Protein AF-A0A9Q1C8B5-F1 (afdb_monomer_lite)

pLDDT: mean 77.64, std 17.22, range [45.16, 98.44]

Foldseek 3Di:
DDDPVVPNCPPNDDDDDDDPDDDDDDDPDPPVFAFDKDDKDDWDPFPDQALKGKIKIFIDRPVPHGDPPVYHTDPDDRMDMDIDHHHHDPPPPPVDPPPDPPPVPPVVVVVVVVPPPPD

Structure (mmCIF, N/CA/C/O backbone):
data_AF-A0A9Q1C8B5-F1
#
_entry.id   AF-A0A9Q1C8B5-F1
#
loop_
_atom_site.group_PDB
_atom_site.id
_atom_site.type_symbol
_atom_site.label_atom_id
_atom_site.label_alt_id
_atom_site.label_comp_id
_atom_site.label_asym_id
_atom_site.label_entity_id
_atom_site.label_seq_id
_atom_site.pdbx_PDB_ins_code
_atom_site.Cartn_x
_atom_site.Cartn_y
_atom_site.Cartn_z
_atom_site.occupancy
_atom_site.B_iso_or_equiv
_atom_site.auth_seq_id
_atom_site.auth_comp_id
_atom_site.auth_asym_id
_atom_site.auth_atom_id
_atom_site.pdbx_PDB_model_num
ATOM 1 N N . MET A 1 1 ? -34.110 -20.710 17.570 1.00 63.75 1 MET A N 1
ATOM 2 C CA . MET A 1 1 ? -34.859 -21.897 17.099 1.00 63.75 1 MET A CA 1
ATOM 3 C C . MET A 1 1 ? -35.871 -22.284 18.165 1.00 63.75 1 MET A C 1
ATOM 5 O O . MET A 1 1 ? -35.485 -22.380 19.323 1.00 63.75 1 MET A O 1
ATOM 9 N N . ARG A 1 2 ? -37.152 -22.423 17.812 1.00 74.94 2 ARG A N 1
ATOM 10 C CA . ARG A 1 2 ? -38.218 -22.830 18.745 1.00 74.94 2 ARG A CA 1
ATOM 11 C C . ARG A 1 2 ? -38.508 -24.320 18.573 1.00 74.94 2 ARG A C 1
ATOM 13 O O . ARG A 1 2 ? -38.631 -24.786 17.444 1.00 74.94 2 ARG A O 1
ATOM 20 N N . LEU A 1 3 ? -38.617 -25.045 19.683 1.00 74.44 3 LEU A N 1
ATOM 21 C CA . LEU A 1 3 ? -38.966 -26.465 19.702 1.00 74.44 3 LEU A CA 1
ATOM 22 C C . LEU A 1 3 ? -40.427 -26.609 20.142 1.00 74.44 3 LEU A C 1
ATOM 24 O O . LEU A 1 3 ? -40.842 -26.022 21.137 1.00 74.44 3 LEU A O 1
ATOM 28 N N . CYS A 1 4 ? -41.213 -27.356 19.370 1.00 74.31 4 CYS A N 1
ATOM 29 C CA . CYS A 1 4 ? -42.634 -27.596 19.625 1.00 74.31 4 CYS A CA 1
ATOM 30 C C . CYS A 1 4 ? -42.793 -28.816 20.550 1.00 74.31 4 CYS A C 1
ATOM 32 O O . CYS A 1 4 ? -43.151 -29.901 20.101 1.00 74.31 4 CYS A O 1
ATOM 34 N N . ASN A 1 5 ? -42.432 -28.669 21.826 1.00 78.62 5 ASN A N 1
ATOM 35 C CA . ASN A 1 5 ? -42.440 -29.770 22.801 1.00 78.62 5 ASN A CA 1
ATOM 36 C C . ASN A 1 5 ? -43.195 -29.460 24.106 1.00 78.62 5 ASN A C 1
ATOM 38 O O . ASN A 1 5 ? -43.180 -30.283 25.018 1.00 78.62 5 ASN A O 1
ATOM 42 N N . SER A 1 6 ? -43.885 -28.318 24.178 1.00 75.69 6 SER A N 1
ATOM 43 C CA . SER A 1 6 ? -44.588 -27.854 25.379 1.00 75.69 6 SER A CA 1
ATOM 44 C C . SER A 1 6 ? -45.953 -27.245 25.019 1.00 75.69 6 SER A C 1
ATOM 46 O O . SER A 1 6 ? -45.994 -26.065 24.668 1.00 75.69 6 SER A O 1
ATOM 48 N N . PRO A 1 7 ? -47.074 -27.992 25.115 1.00 72.44 7 PRO A N 1
ATOM 49 C CA . PRO A 1 7 ? -47.192 -29.411 25.472 1.00 72.44 7 PRO A CA 1
ATOM 50 C C . PRO A 1 7 ? -46.828 -30.355 24.303 1.00 72.44 7 PRO A C 1
ATOM 52 O O . PRO A 1 7 ? -46.969 -29.976 23.140 1.00 72.44 7 PRO A O 1
ATOM 55 N N . PRO A 1 8 ? -46.362 -31.588 24.574 1.00 67.31 8 PRO A N 1
ATOM 56 C CA . PRO A 1 8 ? -46.111 -32.582 23.532 1.00 67.31 8 PRO A CA 1
ATOM 57 C C . PRO A 1 8 ? -47.417 -32.974 22.826 1.00 67.31 8 PRO A C 1
ATOM 59 O O . PRO A 1 8 ? -48.461 -33.069 23.465 1.00 67.31 8 PRO A O 1
ATOM 62 N N . ALA A 1 9 ? -47.354 -33.256 21.521 1.00 63.69 9 ALA A N 1
ATOM 63 C CA . ALA A 1 9 ? -48.511 -33.546 20.656 1.00 63.69 9 ALA A CA 1
ATOM 64 C C . ALA A 1 9 ? -49.268 -34.866 20.965 1.00 63.69 9 ALA A C 1
ATOM 66 O O . ALA A 1 9 ? -50.008 -35.379 20.124 1.00 63.69 9 ALA A O 1
ATOM 67 N N . LEU A 1 10 ? -49.089 -35.445 22.156 1.00 62.12 10 LEU A N 1
ATOM 68 C CA . LEU A 1 10 ? -49.836 -36.619 22.597 1.00 62.12 10 LEU A CA 1
ATOM 69 C C . LEU A 1 10 ? -51.328 -36.263 22.725 1.00 62.12 10 LEU A C 1
ATOM 71 O O . LEU A 1 10 ? -51.675 -35.232 23.293 1.00 62.12 10 LEU A O 1
ATOM 75 N N . TYR A 1 11 ? -52.185 -37.143 22.191 1.00 57.34 11 TYR A N 1
ATOM 76 C CA . TYR A 1 11 ? -53.655 -37.036 22.122 1.00 57.34 11 TYR A CA 1
ATOM 77 C C . TYR A 1 11 ? -54.253 -36.111 21.042 1.00 57.34 11 TYR A C 1
ATOM 79 O O . TYR A 1 11 ? -55.361 -35.610 21.208 1.00 57.34 11 TYR A O 1
ATOM 87 N N . GLY A 1 12 ? -53.578 -35.923 19.901 1.00 58.25 12 GLY A N 1
ATOM 88 C CA . GLY A 1 12 ? -54.179 -35.229 18.748 1.00 58.25 12 GLY A CA 1
ATOM 89 C C . GLY A 1 12 ? -54.179 -33.701 18.861 1.00 58.25 12 GLY A C 1
ATOM 90 O O . GLY A 1 12 ? -55.030 -33.035 18.274 1.00 58.25 12 GLY A O 1
ATOM 91 N N . GLY A 1 13 ? -53.230 -33.143 19.619 1.00 65.69 13 GLY A N 1
ATOM 92 C CA . GLY A 1 13 ? -53.019 -31.699 19.711 1.00 65.69 13 GLY A CA 1
ATOM 93 C C . GLY A 1 13 ? -52.644 -31.076 18.360 1.00 65.69 13 GLY A C 1
ATOM 94 O O . GLY A 1 13 ? -51.934 -31.681 17.557 1.00 65.69 13 GLY A O 1
ATOM 95 N N . LEU A 1 14 ? -53.139 -29.860 18.115 1.00 67.56 14 LEU A N 1
ATOM 96 C CA . LEU A 1 14 ? -52.920 -29.097 16.882 1.00 67.56 14 LEU A CA 1
ATOM 97 C C . LEU A 1 14 ? -51.422 -28.923 16.575 1.00 67.56 14 LEU A C 1
ATOM 99 O O . LEU A 1 14 ? -50.623 -28.628 17.464 1.00 67.56 14 LEU A O 1
ATOM 103 N N . HIS A 1 15 ? -51.052 -29.072 15.300 1.00 71.75 15 HIS A N 1
ATOM 104 C CA . HIS A 1 15 ? -49.684 -28.839 14.834 1.00 71.75 15 HIS A CA 1
ATOM 105 C C . HIS A 1 15 ? -49.269 -27.383 15.091 1.00 71.75 15 HIS A C 1
ATOM 107 O O . HIS A 1 15 ? -50.040 -26.460 14.820 1.00 71.75 15 HIS A O 1
ATOM 113 N N . CYS A 1 16 ? -48.038 -27.164 15.569 1.00 75.62 16 CYS A N 1
ATOM 114 C CA . CYS A 1 16 ? -47.496 -25.818 15.740 1.00 75.62 16 CYS A CA 1
ATOM 115 C C . CYS A 1 16 ? -47.518 -25.061 14.403 1.00 75.62 16 CYS A C 1
ATOM 117 O O . CYS A 1 16 ? -46.910 -25.482 13.418 1.00 75.62 16 CYS A O 1
ATOM 119 N N . THR A 1 17 ? -48.220 -23.935 14.357 1.00 80.00 17 THR A N 1
ATOM 120 C CA . THR A 1 17 ? -48.255 -23.058 13.184 1.00 80.00 17 THR A CA 1
ATOM 121 C C . THR A 1 17 ? -47.142 -22.016 13.270 1.00 80.00 17 THR A C 1
ATOM 123 O O . THR A 1 17 ? -46.954 -21.405 14.321 1.00 80.00 17 THR A O 1
ATOM 126 N N . GLY A 1 18 ? -46.437 -21.770 12.164 1.00 77.94 18 GLY A N 1
ATOM 127 C CA . GLY A 1 18 ? -45.382 -20.753 12.070 1.00 77.94 18 GLY A CA 1
ATOM 128 C C . GLY A 1 18 ? -43.963 -21.325 11.972 1.00 77.94 18 GLY A C 1
ATOM 129 O O . GLY A 1 18 ? -43.738 -22.522 12.129 1.00 77.94 18 GLY A O 1
ATOM 130 N N . SER A 1 19 ? -42.994 -20.455 11.674 1.00 80.69 19 SER A N 1
ATOM 131 C CA . SER A 1 19 ? -41.590 -20.843 11.492 1.00 80.69 19 SER A CA 1
ATOM 132 C C . SER A 1 19 ? -40.913 -21.161 12.830 1.00 80.69 19 SER A C 1
ATOM 134 O O . SER A 1 19 ? -40.952 -20.369 13.773 1.00 80.69 19 SER A O 1
ATOM 136 N N . ASN A 1 20 ? -40.226 -22.303 12.902 1.00 77.06 20 ASN A N 1
ATOM 137 C CA . ASN A 1 20 ? -39.340 -22.663 14.017 1.00 77.06 20 ASN A CA 1
ATOM 138 C C . ASN A 1 20 ? -38.009 -21.890 13.984 1.00 77.06 20 ASN A C 1
ATOM 140 O O . ASN A 1 20 ? -37.267 -21.868 14.977 1.00 77.06 20 ASN A O 1
ATOM 144 N N . ASN A 1 21 ? -37.710 -21.259 12.850 1.00 78.31 21 ASN A N 1
ATOM 145 C CA . ASN A 1 21 ? -36.529 -20.454 12.638 1.00 78.31 21 ASN A CA 1
ATOM 146 C C . ASN A 1 21 ? -36.878 -18.967 12.739 1.00 78.31 21 ASN A C 1
ATOM 148 O O . ASN A 1 21 ? -37.826 -18.492 12.114 1.00 78.31 21 ASN A O 1
ATOM 152 N N . MET A 1 22 ? -36.096 -18.247 13.535 1.00 75.94 22 MET A N 1
ATOM 153 C CA . MET A 1 22 ? -36.197 -16.803 13.695 1.00 75.94 22 MET A CA 1
ATOM 154 C C . MET A 1 22 ? -34.805 -16.254 13.428 1.00 75.94 22 MET A C 1
ATOM 156 O O . MET A 1 22 ? -33.907 -16.412 14.253 1.00 75.94 22 MET A O 1
ATOM 160 N N . SER A 1 23 ? -34.630 -15.678 12.244 1.00 74.81 23 SER A N 1
ATOM 161 C CA . SER A 1 23 ? -33.437 -14.929 11.879 1.00 74.81 23 SER A CA 1
ATOM 162 C C . SER A 1 23 ? -33.661 -13.472 12.250 1.00 74.81 23 SER A C 1
ATOM 164 O O . SER A 1 23 ? -34.579 -12.834 11.736 1.00 74.81 23 SER A O 1
ATOM 166 N N . SER A 1 24 ? -32.834 -12.956 13.145 1.00 78.00 24 SER A N 1
ATOM 167 C CA . SER A 1 24 ? -32.675 -11.521 13.355 1.00 78.00 24 SER A CA 1
ATOM 168 C C . SER A 1 24 ? -31.351 -11.093 12.740 1.00 78.00 24 SER A C 1
ATOM 170 O O . SER A 1 24 ? -30.379 -11.848 12.801 1.00 78.00 24 SER A O 1
ATOM 172 N N . GLU A 1 25 ? -31.299 -9.892 12.173 1.00 78.31 25 GLU A N 1
ATOM 173 C CA . GLU A 1 25 ? -30.029 -9.291 11.773 1.00 78.31 25 GLU A CA 1
ATOM 174 C C . GLU A 1 25 ? -29.158 -9.087 13.017 1.00 78.31 25 GLU A C 1
ATOM 176 O O . GLU A 1 25 ? -29.593 -8.500 14.010 1.00 78.31 25 GLU A O 1
ATOM 181 N N . CYS A 1 26 ? -27.930 -9.602 12.985 1.00 70.62 26 CYS A N 1
ATOM 182 C CA . CYS A 1 26 ? -26.896 -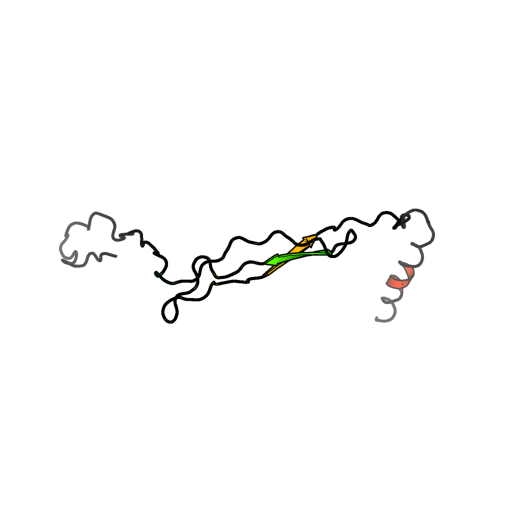9.193 13.919 1.00 70.62 26 CYS A CA 1
ATOM 183 C C . CYS A 1 26 ? -26.135 -8.027 13.287 1.00 70.62 26 CYS A C 1
ATOM 185 O O . CYS A 1 26 ? -25.494 -8.175 12.247 1.00 70.62 26 CYS A O 1
ATOM 187 N N . TYR A 1 27 ? -26.205 -6.849 13.906 1.00 72.56 27 TYR A N 1
ATOM 188 C CA . TYR A 1 27 ? -25.353 -5.742 13.494 1.00 72.56 27 TYR A CA 1
ATOM 189 C C . TYR A 1 27 ? -23.934 -6.024 13.980 1.00 72.56 27 TYR A C 1
ATOM 191 O O . TYR A 1 27 ? -23.662 -6.045 15.179 1.00 72.56 27 TYR A O 1
ATOM 199 N N . VAL A 1 28 ? -23.028 -6.269 13.037 1.00 63.91 28 VAL A N 1
ATOM 200 C CA . VAL A 1 28 ? -21.592 -6.295 13.314 1.00 63.91 28 VAL A CA 1
ATOM 201 C C . VAL A 1 28 ? -21.137 -4.843 13.422 1.00 63.91 28 VAL A C 1
ATOM 203 O O . VAL A 1 28 ? -20.715 -4.230 12.442 1.00 63.91 28 VAL A O 1
ATOM 206 N N . THR A 1 29 ? -21.278 -4.261 14.607 1.00 63.91 29 THR A N 1
ATOM 207 C CA . THR A 1 29 ? -20.658 -2.970 14.907 1.00 63.91 29 THR A CA 1
ATOM 208 C C . THR A 1 29 ? -19.164 -3.220 15.082 1.00 63.91 29 THR A C 1
ATOM 210 O O . THR A 1 29 ? -18.776 -4.087 15.865 1.00 63.91 29 THR A O 1
ATOM 213 N N . ARG A 1 30 ? -18.319 -2.506 14.325 1.00 58.88 30 ARG A N 1
ATOM 214 C CA . ARG A 1 30 ? -16.869 -2.500 14.584 1.00 58.88 30 ARG A CA 1
ATOM 215 C C . ARG A 1 30 ? -16.648 -2.130 16.049 1.00 58.88 30 ARG A C 1
ATOM 217 O O . ARG A 1 30 ? -17.306 -1.208 16.529 1.00 58.88 30 ARG A O 1
ATOM 224 N N . CYS A 1 31 ? -15.755 -2.833 16.739 1.00 63.72 31 CYS A N 1
ATOM 225 C CA . CYS A 1 31 ? -15.391 -2.463 18.099 1.00 63.72 31 CYS A CA 1
ATOM 226 C C . CYS A 1 31 ? -14.849 -1.027 18.067 1.00 63.72 31 CYS A C 1
ATOM 228 O O . CYS A 1 31 ? -13.976 -0.711 17.255 1.00 63.72 31 CYS A O 1
ATOM 230 N N . GLU A 1 32 ? -15.409 -0.138 18.889 1.00 61.50 32 GLU A N 1
ATOM 231 C CA . GLU A 1 32 ? -14.905 1.228 19.028 1.00 61.50 32 GLU A CA 1
ATOM 232 C C . GLU A 1 32 ? -13.438 1.162 19.483 1.00 61.50 32 GLU A C 1
ATOM 234 O O . GLU A 1 32 ? -13.152 0.847 20.636 1.00 61.50 32 GLU A O 1
ATOM 239 N N . GLY A 1 33 ? -12.501 1.396 18.559 1.00 68.50 33 GLY A N 1
ATOM 240 C CA . GLY A 1 33 ? -11.063 1.328 18.827 1.00 68.50 33 GLY A CA 1
ATOM 241 C C . GLY A 1 33 ? -10.238 0.549 17.804 1.00 68.50 33 GLY A C 1
ATOM 242 O O . GLY A 1 33 ? -9.021 0.721 17.801 1.00 68.50 33 GLY A O 1
ATOM 243 N N . ASP A 1 34 ? -10.851 -0.258 16.932 1.00 83.88 34 ASP A N 1
ATOM 244 C CA . ASP A 1 34 ? -10.105 -0.964 15.881 1.00 83.88 34 ASP A CA 1
ATOM 245 C C . ASP A 1 34 ? -9.474 0.016 14.884 1.00 83.88 34 ASP A C 1
ATOM 247 O O . ASP A 1 34 ? -10.109 0.976 14.429 1.00 83.88 34 ASP A O 1
ATOM 251 N N . GLY A 1 35 ? -8.227 -0.262 14.507 1.00 89.75 35 GLY A N 1
ATOM 252 C CA . GLY A 1 35 ? -7.502 0.489 13.498 1.00 89.75 35 GLY A CA 1
ATOM 253 C C . GLY A 1 35 ? -8.161 0.403 12.122 1.00 89.75 35 GLY A C 1
ATOM 254 O O . GLY A 1 35 ? -8.579 -0.663 11.659 1.00 89.75 35 GLY A O 1
ATOM 255 N N . GLY A 1 36 ? -8.222 1.540 11.435 1.00 92.12 36 GLY A N 1
ATOM 256 C CA . GLY A 1 36 ? -8.683 1.651 10.059 1.00 92.12 36 GLY A CA 1
ATOM 257 C C . GLY A 1 36 ? -7.565 2.057 9.104 1.00 92.12 36 GLY A C 1
ATOM 258 O O . GLY A 1 36 ? -6.673 2.847 9.422 1.00 92.12 36 GLY A O 1
ATOM 259 N N . TRP A 1 37 ? -7.615 1.492 7.900 1.00 95.81 37 TRP A N 1
ATOM 260 C CA . TRP A 1 37 ? -6.687 1.833 6.832 1.00 95.81 37 TRP A CA 1
ATOM 261 C C . TRP A 1 37 ? -6.937 3.257 6.323 1.00 95.81 37 TRP A C 1
ATOM 263 O O . TRP A 1 37 ? -8.076 3.644 6.063 1.00 95.81 37 TRP A O 1
ATOM 273 N N . SER A 1 38 ? -5.859 4.007 6.100 1.00 96.31 38 SER A N 1
ATOM 274 C CA . SER A 1 38 ? -5.874 5.199 5.259 1.00 96.31 38 SER A CA 1
ATOM 275 C C . SER A 1 38 ? -6.270 4.849 3.828 1.00 96.31 38 SER A C 1
ATOM 277 O O . SER A 1 38 ? -6.233 3.685 3.408 1.00 96.31 38 SER A O 1
ATOM 279 N N . GLU A 1 39 ? -6.547 5.881 3.036 1.00 97.25 39 GLU A N 1
ATOM 280 C CA . GLU A 1 39 ? -6.532 5.718 1.589 1.00 97.25 39 GLU A CA 1
ATOM 281 C C . GLU A 1 39 ? -5.165 5.206 1.121 1.00 97.25 39 GLU A C 1
ATOM 283 O O . GLU A 1 39 ? -4.121 5.453 1.740 1.00 97.25 39 GLU A O 1
ATOM 288 N N . TRP A 1 40 ? -5.191 4.448 0.031 1.00 98.12 40 TRP A N 1
ATOM 289 C CA . TRP A 1 40 ? -3.977 4.021 -0.639 1.00 98.12 40 TRP A CA 1
ATOM 290 C C . TRP A 1 40 ? -3.246 5.225 -1.231 1.00 98.12 40 TRP A C 1
ATOM 292 O O . TRP A 1 40 ? -3.864 6.120 -1.806 1.00 98.12 40 TRP A O 1
ATOM 302 N N . SER A 1 41 ? -1.918 5.202 -1.163 1.00 98.00 41 SER A N 1
ATOM 303 C CA . SER A 1 41 ? -1.079 6.088 -1.957 1.00 98.00 41 SER A CA 1
ATOM 304 C C . SER A 1 41 ? -1.328 5.864 -3.447 1.00 98.00 41 SER A C 1
ATOM 306 O O . SER A 1 41 ? -1.814 4.811 -3.875 1.00 98.00 41 SER A O 1
ATOM 308 N N . GLN A 1 42 ? -0.898 6.830 -4.256 1.00 98.12 42 GLN A N 1
ATOM 309 C CA . GLN A 1 42 ? -0.738 6.586 -5.684 1.00 98.12 42 GLN A CA 1
ATOM 310 C C . GLN A 1 42 ? 0.264 5.445 -5.912 1.00 98.12 42 GLN A C 1
ATOM 312 O O . GLN A 1 42 ? 1.127 5.176 -5.065 1.00 98.12 42 GLN A O 1
ATOM 317 N N . TRP A 1 43 ? 0.103 4.759 -7.041 1.00 98.31 43 TRP A N 1
ATOM 318 C CA . TRP A 1 43 ? 1.090 3.799 -7.512 1.00 98.31 43 TRP A CA 1
ATOM 319 C C . TRP A 1 43 ? 2.399 4.529 -7.813 1.00 98.31 43 TRP A C 1
ATOM 321 O O . TRP A 1 43 ? 2.384 5.654 -8.310 1.00 98.31 43 TRP A O 1
ATOM 331 N N . THR A 1 44 ? 3.524 3.903 -7.483 1.00 98.06 44 THR A N 1
ATOM 332 C CA . THR A 1 44 ? 4.834 4.363 -7.941 1.00 98.06 44 THR A CA 1
ATOM 333 C C . THR A 1 44 ? 4.933 4.234 -9.454 1.00 98.06 44 THR A C 1
ATOM 335 O O . THR A 1 44 ? 4.192 3.466 -10.067 1.00 98.06 44 THR A O 1
ATOM 338 N N . ASP A 1 45 ? 5.927 4.893 -10.039 1.00 97.69 45 ASP A N 1
ATOM 339 C CA . ASP A 1 45 ? 6.317 4.591 -11.409 1.00 97.69 45 ASP A CA 1
ATOM 340 C C . ASP A 1 45 ? 6.677 3.106 -11.555 1.00 97.69 45 ASP A C 1
ATOM 342 O O . ASP A 1 45 ? 7.180 2.462 -10.622 1.00 97.69 45 ASP A O 1
ATOM 346 N N . CYS A 1 46 ? 6.396 2.564 -12.738 1.00 97.69 46 CYS A N 1
ATOM 347 C CA . CYS A 1 46 ? 6.753 1.196 -13.070 1.00 97.69 46 CYS A CA 1
ATOM 348 C C . CYS A 1 46 ? 8.276 1.041 -13.101 1.00 97.69 46 CYS A C 1
ATOM 350 O O . CYS A 1 46 ? 8.979 1.864 -13.689 1.00 97.69 46 CYS A O 1
ATOM 352 N N . SER A 1 47 ? 8.790 -0.044 -12.522 1.00 97.44 47 SER A N 1
ATOM 353 C CA . SER A 1 47 ? 10.233 -0.302 -12.456 1.00 97.44 47 SER A CA 1
ATOM 354 C C . SER A 1 47 ? 10.903 -0.451 -13.826 1.00 97.44 47 SER A C 1
ATOM 356 O O . SER A 1 47 ? 12.099 -0.202 -13.950 1.00 97.44 47 SER A O 1
ATOM 358 N N . HIS A 1 48 ? 10.139 -0.852 -14.846 1.00 95.38 48 HIS A N 1
ATOM 359 C CA . HIS A 1 48 ? 10.589 -0.944 -16.230 1.00 95.38 48 HIS A CA 1
ATOM 360 C C . HIS A 1 48 ? 9.618 -0.212 -17.150 1.00 95.38 48 HIS A C 1
ATOM 362 O O . HIS A 1 48 ? 8.403 -0.266 -16.963 1.00 95.38 48 HIS A O 1
ATOM 368 N N . SER A 1 49 ? 10.139 0.457 -18.176 1.00 94.94 49 SER A N 1
ATOM 369 C CA . SER A 1 49 ? 9.306 1.116 -19.185 1.00 94.94 49 SER A CA 1
ATOM 370 C C . SER A 1 49 ? 8.678 0.134 -20.175 1.00 94.94 49 SER A C 1
ATOM 372 O O . SER A 1 49 ? 7.681 0.483 -20.785 1.00 94.94 49 SER A O 1
ATOM 374 N N . CYS A 1 50 ? 9.239 -1.067 -20.327 1.00 92.94 50 CYS A N 1
ATOM 375 C CA . CYS A 1 50 ? 8.799 -2.142 -21.220 1.00 92.94 50 CYS A CA 1
ATOM 376 C C . CYS A 1 50 ? 9.346 -3.494 -20.705 1.00 92.94 50 CYS A C 1
ATOM 378 O O . CYS A 1 50 ? 10.066 -3.515 -19.713 1.00 92.94 50 CYS A O 1
ATOM 380 N N . GLU A 1 51 ? 8.965 -4.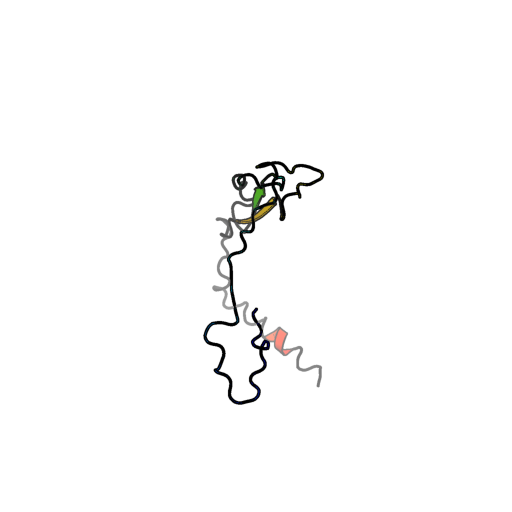613 -21.326 1.00 92.50 51 GLU A N 1
ATOM 381 C CA . GLU A 1 51 ? 9.299 -6.010 -20.956 1.00 92.50 51 GLU A CA 1
ATOM 382 C C . GLU A 1 51 ? 8.750 -6.508 -19.619 1.00 92.50 51 GLU A C 1
ATOM 384 O O . GLU A 1 51 ? 9.057 -7.614 -19.177 1.00 92.50 51 GLU A O 1
ATOM 389 N N . GLY A 1 52 ? 7.847 -5.743 -19.018 1.00 95.38 52 GLY A N 1
ATOM 390 C CA . GLY A 1 52 ? 7.284 -6.046 -17.717 1.00 95.38 52 GLY A CA 1
ATOM 391 C C . GLY A 1 52 ? 8.106 -5.432 -16.591 1.00 95.38 52 GLY A C 1
ATOM 392 O O . GLY A 1 52 ? 9.317 -5.595 -16.485 1.00 95.38 52 GLY A O 1
ATOM 393 N N . GLY A 1 53 ? 7.405 -4.744 -15.703 1.00 96.69 53 GLY A N 1
ATOM 394 C CA . GLY A 1 53 ? 7.931 -4.251 -14.445 1.00 96.69 53 GLY A CA 1
ATOM 395 C C . GLY A 1 53 ? 6.918 -4.423 -13.327 1.00 96.69 53 GLY A C 1
ATOM 396 O O . GLY A 1 53 ? 5.864 -5.042 -13.496 1.00 96.69 53 GLY A O 1
ATOM 397 N N . LEU A 1 54 ? 7.255 -3.861 -12.176 1.00 97.94 54 LEU A N 1
ATOM 398 C CA . LEU A 1 54 ? 6.382 -3.799 -11.017 1.00 97.94 54 LEU A CA 1
ATOM 399 C C . LEU A 1 54 ? 6.191 -2.346 -10.607 1.00 97.94 54 LEU A C 1
ATOM 401 O O . LEU A 1 54 ? 7.103 -1.528 -10.708 1.00 97.94 54 LEU A O 1
ATOM 405 N N . GLU A 1 55 ? 4.999 -2.053 -10.121 1.00 98.25 55 GLU A N 1
ATOM 406 C CA . GLU A 1 55 ? 4.694 -0.824 -9.407 1.00 98.25 55 GLU A CA 1
ATOM 407 C C . GLU A 1 55 ? 4.110 -1.173 -8.043 1.00 98.25 55 GLU A C 1
ATOM 409 O O . GLU A 1 55 ? 3.543 -2.255 -7.842 1.00 98.25 55 GLU A O 1
ATOM 414 N N . TRP A 1 56 ? 4.269 -0.257 -7.093 1.00 98.38 56 TRP A N 1
ATOM 415 C CA . TRP A 1 56 ? 3.888 -0.462 -5.703 1.00 98.38 56 TRP A CA 1
ATOM 416 C C . TRP A 1 56 ? 2.998 0.666 -5.207 1.00 98.38 56 TRP A C 1
ATOM 418 O O . TRP A 1 56 ? 3.105 1.804 -5.652 1.00 98.38 56 TRP A O 1
ATOM 428 N N . ARG A 1 57 ? 2.158 0.371 -4.223 1.00 98.44 57 ARG A N 1
ATOM 429 C CA . ARG A 1 57 ? 1.455 1.385 -3.432 1.00 98.44 57 ARG A CA 1
ATOM 430 C C . ARG A 1 57 ? 1.455 1.009 -1.960 1.00 98.44 57 ARG A C 1
ATOM 432 O O . ARG A 1 57 ? 1.713 -0.142 -1.599 1.00 98.44 57 ARG A O 1
ATOM 439 N N . LYS A 1 58 ? 1.195 1.991 -1.100 1.00 98.25 58 LYS A N 1
ATOM 440 C CA . LYS A 1 58 ? 1.212 1.831 0.357 1.00 98.25 58 LYS A CA 1
ATOM 441 C C . LYS A 1 58 ? 0.001 2.486 1.005 1.00 98.25 58 LYS A C 1
ATOM 443 O O . LYS A 1 58 ? -0.575 3.414 0.453 1.00 98.25 58 LYS A O 1
ATOM 448 N N . ARG A 1 59 ? -0.361 2.020 2.191 1.00 97.88 59 ARG A N 1
ATOM 449 C CA . ARG A 1 59 ? -1.370 2.621 3.074 1.00 97.88 59 ARG A CA 1
ATOM 450 C C . ARG A 1 59 ? -0.920 2.492 4.525 1.00 97.88 59 ARG A C 1
ATOM 452 O O . ARG A 1 59 ? -0.063 1.663 4.835 1.00 97.88 59 ARG A O 1
ATOM 459 N N . THR A 1 60 ? -1.504 3.283 5.414 1.00 96.88 60 THR A N 1
ATOM 460 C CA . THR A 1 60 ? -1.159 3.313 6.841 1.00 96.88 60 THR A CA 1
ATOM 461 C C . THR A 1 60 ? -2.364 2.985 7.708 1.00 96.88 60 THR A C 1
ATOM 463 O O . THR A 1 60 ? -3.486 3.341 7.366 1.00 96.88 60 THR A O 1
ATOM 466 N N . CYS A 1 61 ? -2.151 2.306 8.836 1.00 94.81 61 CYS A N 1
ATOM 467 C CA . CYS A 1 61 ? -3.214 2.042 9.804 1.00 94.81 61 CYS A CA 1
ATOM 468 C C . CYS A 1 61 ? -3.367 3.232 10.759 1.00 94.81 61 CYS A C 1
ATOM 470 O O . CYS A 1 61 ? -2.786 3.262 11.841 1.00 94.81 61 CYS A O 1
ATOM 472 N N . ASN A 1 62 ? -4.050 4.280 10.309 1.00 93.12 62 ASN A N 1
ATOM 473 C CA . ASN A 1 62 ? -4.197 5.521 11.073 1.00 93.12 62 ASN A CA 1
ATOM 474 C C . ASN A 1 62 ? -5.536 6.235 10.847 1.00 93.12 62 ASN A C 1
ATOM 476 O O . ASN A 1 62 ? -5.673 7.390 11.245 1.00 93.12 62 ASN A O 1
ATOM 480 N N . ASN A 1 63 ? -6.517 5.578 10.226 1.00 90.00 63 ASN A N 1
ATOM 481 C CA . ASN A 1 63 ? -7.808 6.180 9.913 1.00 90.00 63 ASN A CA 1
ATOM 482 C C . ASN A 1 63 ? -8.996 5.263 10.271 1.00 90.00 63 ASN A C 1
ATOM 484 O O . ASN A 1 63 ? -9.624 4.696 9.372 1.00 90.00 63 ASN A O 1
ATOM 488 N N . PRO A 1 64 ? -9.333 5.114 11.568 1.00 89.44 64 PRO A N 1
ATOM 489 C CA . PRO A 1 64 ? -8.677 5.716 12.739 1.00 89.44 64 PRO A CA 1
ATOM 490 C C . PRO A 1 64 ? -7.422 4.937 13.187 1.00 89.44 64 PRO A C 1
ATOM 492 O O . PRO A 1 64 ? -7.230 3.798 12.764 1.00 89.44 64 PRO A O 1
ATOM 495 N N . PRO A 1 65 ? -6.530 5.518 14.009 1.00 88.75 65 PRO A N 1
ATOM 496 C CA . PRO A 1 65 ? -5.454 4.747 14.629 1.00 88.75 65 PRO A CA 1
ATOM 497 C C . PRO A 1 65 ? -6.026 3.716 15.623 1.00 88.75 65 PRO A C 1
ATOM 499 O O . PRO A 1 65 ? -7.048 4.002 16.252 1.00 88.75 65 PRO A O 1
ATOM 502 N N . PRO A 1 66 ? -5.374 2.550 15.802 1.00 89.50 66 PRO A N 1
ATOM 503 C CA . PRO A 1 66 ? -5.760 1.585 16.829 1.00 89.50 66 PRO A CA 1
ATOM 504 C C . PRO A 1 66 ? -5.738 2.220 18.225 1.00 89.50 66 PRO A C 1
ATOM 506 O O . PRO A 1 66 ? -4.846 3.016 18.530 1.00 89.50 66 PRO A O 1
ATOM 509 N N . ASN A 1 67 ? -6.690 1.847 19.082 1.00 87.06 67 ASN A N 1
ATOM 510 C CA . ASN A 1 67 ? -6.769 2.299 20.474 1.00 87.06 67 ASN A CA 1
ATOM 511 C C . ASN A 1 67 ? -6.306 1.201 21.455 1.00 87.06 67 ASN A C 1
ATOM 513 O O . ASN A 1 67 ? -7.140 0.490 22.026 1.00 87.06 67 ASN A O 1
ATOM 517 N N . PRO A 1 68 ? -4.992 1.013 21.663 1.00 79.88 68 PRO A N 1
ATOM 518 C CA . PRO A 1 68 ? -4.492 -0.007 22.577 1.00 79.88 68 PRO A CA 1
ATOM 519 C C . PRO A 1 68 ? -4.934 0.265 24.030 1.00 79.88 68 PRO A C 1
ATOM 521 O O . PRO A 1 68 ? -4.996 1.422 24.448 1.00 79.88 68 PRO A O 1
ATOM 524 N N . PRO A 1 69 ? -5.201 -0.777 24.843 1.00 74.06 69 PRO A N 1
ATOM 525 C CA . PRO A 1 69 ? -5.035 -2.205 24.550 1.00 74.06 69 PRO A CA 1
ATOM 526 C C . PRO A 1 69 ? -6.263 -2.876 23.908 1.00 74.06 69 PRO A C 1
ATOM 528 O O . PRO A 1 69 ? -6.222 -4.076 23.667 1.00 74.06 69 PRO A O 1
ATOM 531 N N . TYR A 1 70 ? -7.360 -2.147 23.690 1.00 79.12 70 TYR A N 1
ATOM 532 C CA . TYR A 1 70 ? -8.650 -2.733 23.298 1.00 79.12 70 TYR A CA 1
ATOM 533 C C . TYR A 1 70 ? -8.876 -2.774 21.782 1.00 79.12 70 TYR A C 1
ATOM 535 O O . TYR A 1 70 ? -9.669 -3.579 21.306 1.00 79.12 70 TYR A O 1
ATOM 543 N N . GLY A 1 71 ? -8.210 -1.887 21.046 1.00 81.31 71 GLY A N 1
ATOM 544 C CA . GLY A 1 71 ? -8.283 -1.768 19.599 1.00 81.31 71 GLY A CA 1
ATOM 545 C C . GLY A 1 71 ? -7.254 -2.634 18.893 1.00 81.31 71 GLY A C 1
ATOM 546 O O . GLY A 1 71 ? -6.062 -2.556 19.199 1.00 81.31 71 GLY A O 1
ATOM 547 N N . GLU A 1 72 ? -7.714 -3.419 17.925 1.00 86.81 72 GLU A N 1
ATOM 548 C CA . GLU A 1 72 ? -6.845 -4.253 17.099 1.00 86.81 72 GLU A CA 1
ATOM 549 C C . GLU A 1 72 ? -6.166 -3.439 15.989 1.00 86.81 72 GLU A C 1
ATOM 551 O O . GLU A 1 72 ? -6.703 -2.443 15.496 1.00 86.81 72 GLU A O 1
ATOM 556 N N . ASP A 1 73 ? -4.984 -3.885 15.560 1.00 89.75 73 ASP A N 1
ATOM 557 C CA . ASP A 1 73 ? -4.308 -3.310 14.395 1.00 89.75 73 ASP A CA 1
ATOM 558 C C . ASP A 1 73 ? -5.034 -3.688 13.088 1.00 89.75 73 ASP A C 1
ATOM 560 O O . ASP A 1 73 ? -5.811 -4.652 13.010 1.00 89.75 73 ASP A O 1
ATOM 564 N N . CYS A 1 74 ? -4.782 -2.928 12.026 1.00 92.19 74 CYS A N 1
ATOM 565 C CA . CYS A 1 74 ? -5.420 -3.147 10.741 1.00 92.19 74 CYS A CA 1
ATOM 566 C C . CYS A 1 74 ? -5.054 -4.516 10.162 1.00 92.19 74 CYS A C 1
ATOM 568 O O . CYS A 1 74 ? -3.887 -4.847 9.949 1.00 92.19 74 CYS A O 1
ATOM 570 N N . ARG A 1 75 ? -6.070 -5.296 9.784 1.00 91.38 75 ARG A N 1
ATOM 571 C CA . ARG A 1 75 ? -5.853 -6.585 9.116 1.00 91.38 75 ARG A CA 1
ATOM 572 C C . ARG A 1 75 ? -5.460 -6.395 7.647 1.00 91.38 75 ARG A C 1
ATOM 574 O O . ARG A 1 75 ? -6.102 -5.641 6.907 1.00 91.38 75 ARG A O 1
ATOM 581 N N . GLY A 1 76 ? -4.453 -7.152 7.213 1.00 93.44 76 GLY A N 1
ATOM 582 C CA . GLY A 1 76 ? -3.958 -7.195 5.833 1.00 93.44 76 GLY A CA 1
ATOM 583 C C . GLY A 1 76 ? -2.619 -6.482 5.641 1.00 93.44 76 GLY A C 1
ATOM 584 O O . GLY A 1 76 ? -1.996 -6.029 6.594 1.00 93.44 76 GLY A O 1
ATOM 585 N N . PHE A 1 77 ? -2.164 -6.392 4.391 1.00 95.56 77 PHE A N 1
ATOM 586 C CA . PHE A 1 77 ? -0.876 -5.778 4.068 1.00 95.56 77 PHE A CA 1
ATOM 587 C C . PHE A 1 77 ? -0.979 -4.253 3.939 1.00 95.56 77 PHE A C 1
ATOM 589 O O . PHE A 1 77 ? -1.973 -3.717 3.433 1.00 95.56 77 PHE A O 1
ATOM 596 N N . SER A 1 78 ? 0.072 -3.561 4.387 1.00 97.00 78 SER A N 1
ATOM 597 C CA . SER A 1 78 ? 0.264 -2.115 4.214 1.00 97.00 78 SER A CA 1
ATOM 598 C C . SER A 1 78 ? 0.888 -1.756 2.864 1.00 97.00 78 SER A C 1
ATOM 600 O O . SER A 1 78 ? 0.885 -0.589 2.479 1.00 97.00 78 SER A O 1
ATOM 602 N N . ASN A 1 79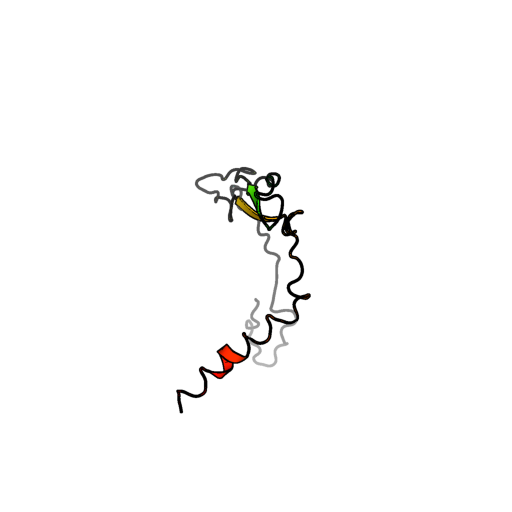 ? 1.411 -2.746 2.139 1.00 97.62 79 ASN A N 1
ATOM 603 C CA . ASN A 1 79 ? 1.999 -2.613 0.817 1.00 97.62 79 ASN A CA 1
ATOM 604 C C . ASN A 1 79 ? 1.280 -3.517 -0.190 1.00 97.62 79 ASN A C 1
ATOM 606 O O . ASN A 1 79 ? 0.736 -4.565 0.151 1.00 97.62 79 ASN A O 1
ATOM 610 N N . GLU A 1 80 ? 1.273 -3.087 -1.442 1.00 98.25 80 GLU A N 1
ATOM 611 C CA . GLU A 1 80 ? 0.733 -3.858 -2.554 1.00 98.25 80 GLU A CA 1
ATOM 612 C C . GLU A 1 80 ? 1.608 -3.633 -3.782 1.00 98.25 80 GLU A C 1
ATOM 614 O O . GLU A 1 80 ? 2.126 -2.530 -3.974 1.00 98.25 80 GLU A O 1
ATOM 619 N N . SER A 1 81 ? 1.780 -4.672 -4.595 1.00 97.94 81 SER A N 1
ATOM 620 C CA . SER A 1 81 ? 2.485 -4.610 -5.871 1.00 97.94 81 SER A CA 1
ATOM 621 C C . SER A 1 81 ? 1.621 -5.168 -6.995 1.00 97.94 81 SER A C 1
ATOM 623 O O . SER A 1 81 ? 0.798 -6.060 -6.776 1.00 97.94 81 SER A O 1
ATOM 625 N N . ARG A 1 82 ? 1.826 -4.663 -8.212 1.00 97.75 82 ARG A N 1
ATOM 626 C CA . ARG A 1 82 ? 1.206 -5.225 -9.417 1.00 97.75 82 ARG A CA 1
ATOM 627 C C . ARG A 1 82 ? 2.132 -5.130 -10.632 1.00 97.75 82 ARG A C 1
ATOM 629 O O . ARG A 1 82 ? 2.990 -4.247 -10.661 1.00 97.75 82 ARG A O 1
ATOM 636 N N . PRO A 1 83 ? 1.975 -6.029 -11.621 1.00 97.50 83 PRO A N 1
ATOM 637 C CA . PRO A 1 83 ? 2.708 -5.939 -12.876 1.00 97.50 83 PRO A CA 1
ATOM 638 C C . PRO A 1 83 ? 2.265 -4.725 -13.700 1.00 97.50 83 PRO A C 1
ATOM 640 O O . PRO A 1 83 ? 1.085 -4.372 -13.726 1.00 97.50 83 PRO A O 1
ATOM 643 N N . CYS A 1 84 ? 3.218 -4.127 -14.406 1.00 97.56 84 CYS A N 1
ATOM 644 C CA . CYS A 1 84 ? 3.028 -2.987 -15.302 1.00 97.56 84 CYS A CA 1
ATOM 645 C C . CYS A 1 84 ? 3.926 -3.125 -16.544 1.00 97.56 84 CYS A C 1
ATOM 647 O O . CYS A 1 84 ? 4.839 -3.946 -16.573 1.00 97.56 84 CYS A O 1
ATOM 649 N N . ASN A 1 85 ? 3.645 -2.350 -17.596 1.00 96.00 85 ASN A N 1
ATOM 650 C CA . ASN A 1 85 ? 4.477 -2.228 -18.803 1.00 96.00 85 ASN A CA 1
ATOM 651 C C . ASN A 1 85 ? 4.933 -3.544 -19.468 1.00 96.00 85 ASN A C 1
ATOM 653 O O . ASN A 1 85 ? 6.080 -3.677 -19.878 1.00 96.00 85 ASN A O 1
ATOM 657 N N . SER A 1 86 ? 4.028 -4.506 -19.660 1.00 95.06 86 SER A N 1
ATOM 658 C CA . SER A 1 86 ? 4.325 -5.806 -20.301 1.00 95.06 86 SER A CA 1
ATOM 659 C C . SER A 1 86 ? 4.530 -5.761 -21.826 1.00 95.06 86 SER A C 1
ATOM 661 O O . SER A 1 86 ? 4.525 -6.801 -22.479 1.00 95.06 86 SER A O 1
ATOM 663 N N . HIS A 1 87 ? 4.657 -4.575 -22.420 1.00 91.81 87 HIS A N 1
ATOM 664 C CA . HIS A 1 87 ? 4.867 -4.421 -23.859 1.00 91.81 87 HIS A CA 1
ATOM 665 C C . HIS A 1 87 ? 6.352 -4.546 -24.207 1.00 91.81 87 HIS A C 1
ATOM 667 O O . HIS A 1 87 ? 7.207 -4.223 -23.395 1.00 91.81 87 HIS A O 1
ATOM 673 N N . ILE A 1 88 ? 6.669 -4.998 -25.418 1.00 90.19 88 ILE A N 1
ATOM 674 C CA . ILE A 1 88 ? 8.057 -5.161 -25.877 1.00 90.19 88 ILE A CA 1
ATOM 675 C C . ILE A 1 88 ? 8.696 -3.784 -26.113 1.00 90.19 88 ILE A C 1
ATOM 677 O O . ILE A 1 88 ? 8.040 -2.885 -26.647 1.00 90.19 88 ILE A O 1
ATOM 681 N N . CYS A 1 89 ? 9.972 -3.620 -25.748 1.00 91.06 89 CYS A N 1
ATOM 682 C CA . CYS A 1 89 ? 10.697 -2.380 -26.000 1.00 91.06 89 CYS A CA 1
ATOM 683 C C . CYS A 1 89 ? 10.931 -2.146 -27.510 1.00 91.06 89 CYS A C 1
ATOM 685 O O . CYS A 1 89 ? 11.338 -3.063 -28.235 1.00 91.06 89 CYS A O 1
ATOM 687 N N . PRO A 1 90 ? 10.747 -0.910 -28.013 1.00 86.56 90 PRO A N 1
ATOM 688 C CA . PRO A 1 90 ? 11.104 -0.566 -29.384 1.00 86.56 90 PRO A CA 1
ATOM 689 C C . PRO A 1 90 ? 12.622 -0.687 -29.573 1.00 86.56 90 PRO A C 1
ATOM 691 O O . PRO A 1 90 ? 13.401 -0.057 -28.865 1.00 86.56 90 PRO A O 1
ATOM 694 N N . GLY A 1 91 ? 13.044 -1.522 -30.523 1.00 76.56 91 GLY A N 1
ATOM 695 C CA . GLY A 1 91 ? 14.455 -1.860 -30.757 1.00 76.56 91 GLY A CA 1
ATOM 696 C C . GLY A 1 91 ? 14.736 -3.352 -30.623 1.00 76.56 91 GLY A C 1
ATOM 697 O O . GLY A 1 91 ? 15.692 -3.855 -31.210 1.00 76.56 91 GLY A O 1
ATOM 698 N N . TRP A 1 92 ? 13.847 -4.089 -29.957 1.00 61.88 92 TRP A N 1
ATOM 699 C CA . TRP A 1 92 ? 13.838 -5.544 -30.014 1.00 61.88 92 TRP A CA 1
ATOM 700 C C . TRP A 1 92 ? 13.036 -5.964 -31.235 1.00 61.88 92 TRP A C 1
ATOM 702 O O . TRP A 1 92 ? 11.897 -6.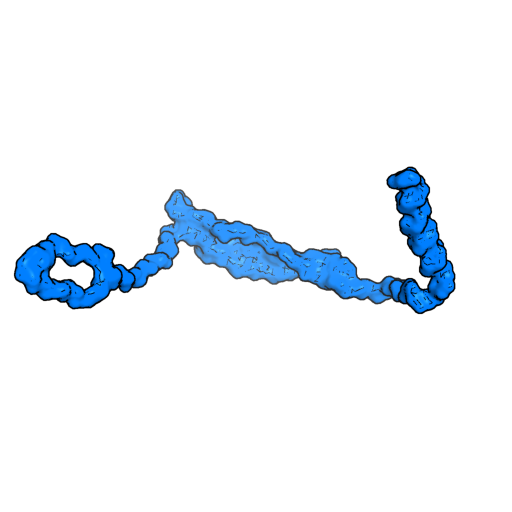424 -31.157 1.00 61.88 92 TRP A O 1
ATOM 712 N N . CYS A 1 93 ? 13.638 -5.754 -32.406 1.00 62.84 93 CYS A N 1
ATOM 713 C CA . CYS A 1 93 ? 13.199 -6.450 -33.598 1.00 62.84 93 CYS A CA 1
ATOM 714 C C . CYS A 1 93 ? 13.522 -7.926 -33.367 1.00 62.84 93 CYS A C 1
ATOM 716 O O . CYS A 1 93 ? 14.609 -8.402 -33.689 1.00 62.84 93 CYS A O 1
ATOM 718 N N . MET A 1 94 ? 12.575 -8.652 -32.776 1.00 62.50 94 MET A N 1
ATOM 719 C CA . MET A 1 94 ? 12.455 -10.078 -33.016 1.00 62.50 94 MET A CA 1
ATOM 720 C C . MET A 1 94 ? 12.148 -10.179 -34.510 1.00 62.50 94 MET A C 1
ATOM 722 O O . MET A 1 94 ? 10.981 -10.223 -34.900 1.00 62.50 94 MET A O 1
ATOM 726 N N . THR A 1 95 ? 13.175 -10.108 -35.365 1.00 55.28 95 THR A N 1
ATOM 727 C CA . THR A 1 95 ? 13.068 -10.572 -36.744 1.00 55.28 95 THR A CA 1
ATOM 728 C C . THR A 1 95 ? 12.632 -12.014 -36.613 1.00 55.28 95 THR A C 1
ATOM 730 O O . THR A 1 95 ? 13.427 -12.887 -36.274 1.00 55.28 95 THR A O 1
ATOM 733 N N . THR A 1 96 ? 11.322 -12.191 -36.712 1.00 53.84 96 THR A N 1
ATOM 734 C CA . THR A 1 96 ? 10.600 -13.415 -36.982 1.00 53.84 96 THR A CA 1
ATOM 735 C C . THR A 1 96 ? 11.546 -14.576 -37.261 1.00 53.84 96 THR A C 1
ATOM 737 O O . THR A 1 96 ? 12.135 -14.680 -38.334 1.00 53.84 96 THR A O 1
ATOM 740 N N . VAL A 1 97 ? 11.595 -15.527 -36.331 1.00 54.62 97 VAL A N 1
ATOM 741 C CA . VAL A 1 97 ? 12.049 -16.914 -36.545 1.00 54.62 97 VAL A CA 1
ATOM 742 C C . VAL A 1 97 ? 11.206 -17.658 -37.611 1.00 54.62 97 VAL A C 1
ATOM 744 O O . VAL A 1 97 ? 11.116 -18.877 -37.612 1.00 54.62 97 VAL A O 1
ATOM 747 N N . TYR A 1 98 ? 10.599 -16.931 -38.556 1.00 56.66 98 TYR A N 1
ATOM 748 C CA . TYR A 1 98 ? 9.725 -17.415 -39.621 1.00 56.66 98 TYR A CA 1
ATOM 749 C C . TYR A 1 98 ? 10.230 -17.079 -41.036 1.00 56.66 98 TYR A C 1
ATOM 751 O O . TYR A 1 98 ? 9.485 -17.254 -41.994 1.00 56.66 98 TYR A O 1
ATOM 759 N N . THR A 1 99 ? 11.487 -16.648 -41.218 1.00 57.66 99 THR A N 1
ATOM 760 C CA . THR A 1 99 ? 12.087 -16.519 -42.566 1.00 57.66 99 THR A CA 1
ATOM 761 C C . THR A 1 99 ? 13.497 -17.101 -42.685 1.00 57.66 99 THR A C 1
ATOM 763 O O . THR A 1 99 ? 14.356 -16.520 -43.343 1.00 57.66 99 THR A O 1
ATOM 766 N N . LEU A 1 100 ? 13.747 -18.275 -42.103 1.00 49.53 100 LEU A N 1
ATOM 767 C CA . LEU A 1 100 ? 14.812 -19.155 -42.591 1.00 49.53 100 LEU A CA 1
ATOM 768 C C . LEU A 1 100 ? 14.256 -20.578 -42.729 1.00 49.53 100 LEU A C 1
ATOM 770 O O . LEU A 1 100 ? 14.023 -21.228 -41.710 1.00 49.53 100 LEU A O 1
ATOM 774 N N . PRO A 1 101 ? 14.081 -21.105 -43.953 1.00 57.00 101 PRO A N 1
ATOM 775 C CA . PRO A 1 101 ? 13.656 -22.486 -44.180 1.00 57.00 101 PRO A CA 1
ATOM 776 C C . PRO A 1 101 ? 14.787 -23.497 -43.887 1.00 57.00 101 PRO A C 1
ATOM 778 O O . PRO A 1 101 ? 14.892 -24.510 -44.562 1.00 57.00 101 PRO A O 1
ATOM 781 N N . PHE A 1 102 ? 15.665 -23.222 -42.913 1.00 55.72 102 PHE A N 1
ATOM 782 C CA . PHE A 1 102 ? 16.880 -24.009 -42.653 1.00 55.72 102 PHE A CA 1
ATOM 783 C C . PHE A 1 102 ? 17.069 -24.462 -41.198 1.00 55.72 102 PHE A C 1
ATOM 785 O O . PHE A 1 102 ? 17.911 -25.317 -40.953 1.00 55.72 102 PHE A O 1
ATOM 792 N N . PHE A 1 103 ? 16.307 -23.947 -40.225 1.00 53.62 103 PHE A N 1
ATOM 793 C CA . PHE A 1 103 ? 16.497 -24.334 -38.813 1.00 53.62 103 PHE A CA 1
ATOM 794 C C . PHE A 1 103 ? 15.545 -25.435 -38.314 1.00 53.62 103 PHE A C 1
ATOM 796 O O . PHE A 1 103 ? 15.779 -26.003 -37.251 1.00 53.62 103 PHE A O 1
ATOM 803 N N . PHE A 1 104 ? 14.506 -25.785 -39.081 1.00 52.38 104 PHE A N 1
ATOM 804 C CA . PHE A 1 104 ? 13.558 -26.845 -38.708 1.00 52.38 104 PHE A CA 1
ATOM 805 C C . PHE A 1 104 ? 14.061 -28.276 -38.992 1.00 52.38 104 PHE A C 1
ATOM 807 O O . PHE A 1 104 ? 13.530 -29.211 -38.402 1.00 52.38 104 PHE A O 1
ATOM 814 N N . GLU A 1 105 ? 15.106 -28.484 -39.806 1.00 50.38 105 GLU A N 1
ATOM 815 C CA . GLU A 1 105 ? 15.598 -29.847 -40.103 1.00 50.38 105 GLU A CA 1
ATOM 816 C C . GLU A 1 105 ? 16.470 -30.476 -39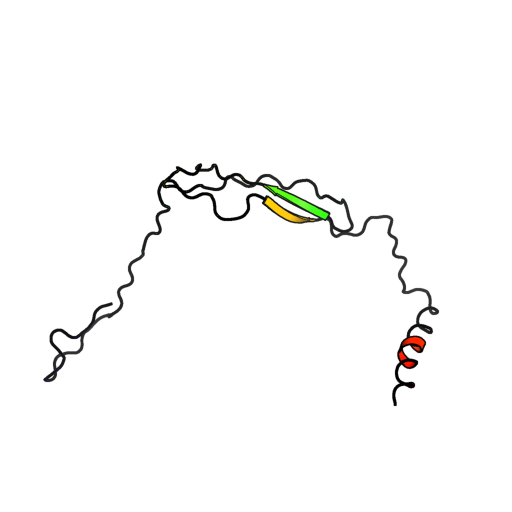.002 1.00 50.38 105 GLU A C 1
ATOM 818 O O . GLU A 1 105 ? 16.620 -31.694 -38.966 1.00 50.38 105 GLU A O 1
ATOM 823 N N . LEU A 1 106 ? 17.030 -29.697 -38.069 1.00 53.72 106 LEU A N 1
ATOM 824 C CA . LEU A 1 106 ? 17.928 -30.250 -37.041 1.00 53.72 106 LEU A CA 1
ATOM 825 C C . LEU A 1 106 ? 17.264 -30.479 -35.674 1.00 53.72 106 LEU A C 1
ATOM 827 O O . LEU A 1 106 ? 17.860 -31.145 -34.829 1.00 53.72 106 LEU A O 1
ATOM 831 N N . TYR A 1 107 ? 16.042 -29.981 -35.450 1.00 53.31 107 TYR A N 1
ATOM 832 C CA . TYR A 1 107 ? 15.313 -30.209 -34.193 1.00 53.31 107 TYR A CA 1
ATOM 833 C C . TYR A 1 107 ? 14.459 -31.491 -34.209 1.00 53.31 107 TYR A C 1
ATOM 835 O O . TYR A 1 107 ? 14.297 -32.127 -33.172 1.00 53.31 107 TYR A O 1
ATOM 843 N N . GLU A 1 108 ? 13.984 -31.956 -35.371 1.00 50.31 108 GLU A N 1
ATOM 844 C CA . GLU A 1 108 ? 13.321 -33.273 -35.453 1.00 50.31 108 GLU A CA 1
ATOM 845 C C . GLU A 1 108 ? 14.306 -34.458 -35.453 1.00 50.31 108 GLU A C 1
ATOM 847 O O . GLU A 1 108 ? 13.961 -35.553 -35.005 1.00 50.31 108 GLU A O 1
ATOM 852 N N . LEU A 1 109 ? 15.566 -34.261 -35.863 1.00 49.16 109 LEU A N 1
ATOM 853 C CA . LEU A 1 109 ? 16.589 -35.316 -35.807 1.00 49.16 109 LEU A CA 1
ATOM 854 C C . LEU A 1 109 ? 17.175 -35.543 -34.402 1.00 49.16 109 LEU A C 1
ATOM 856 O O . LEU A 1 109 ? 17.771 -36.594 -34.158 1.00 49.16 109 LEU A O 1
ATOM 860 N N . SER A 1 110 ? 16.994 -34.608 -33.464 1.00 49.62 110 SER A N 1
ATOM 861 C CA . SER A 1 110 ? 17.416 -34.775 -32.067 1.00 49.62 110 SER A CA 1
ATOM 862 C C . SER A 1 110 ? 16.362 -35.464 -31.193 1.00 49.62 110 SER A C 1
ATOM 864 O O . SER A 1 110 ? 16.741 -36.161 -30.256 1.00 49.62 110 SER A O 1
ATOM 866 N N . ILE A 1 111 ? 15.067 -35.387 -31.528 1.00 52.62 111 ILE A N 1
ATOM 867 C CA . ILE A 1 111 ? 14.012 -36.098 -30.777 1.00 52.62 111 ILE A CA 1
ATOM 868 C C . ILE A 1 111 ? 13.900 -37.577 -31.201 1.00 52.62 111 ILE A C 1
ATOM 870 O O . ILE A 1 111 ? 13.546 -38.430 -30.388 1.00 52.62 111 ILE A O 1
ATOM 874 N N . HIS A 1 112 ? 14.286 -37.941 -32.431 1.00 46.59 112 HIS A N 1
ATOM 875 C CA . HIS A 1 112 ? 14.235 -39.343 -32.875 1.00 46.59 112 HIS A CA 1
ATOM 876 C C . HIS A 1 112 ? 15.447 -40.209 -32.491 1.00 46.59 112 HIS A C 1
ATOM 878 O O . HIS A 1 112 ? 15.380 -41.434 -32.639 1.00 46.59 112 HIS A O 1
ATOM 884 N N . ARG A 1 113 ? 16.537 -39.625 -31.972 1.00 52.56 113 ARG A N 1
ATOM 885 C CA . ARG A 1 113 ? 17.728 -40.393 -31.565 1.00 52.56 113 ARG A CA 1
ATOM 886 C C . ARG A 1 113 ? 17.707 -40.873 -30.109 1.00 52.56 113 ARG A C 1
ATOM 888 O O . ARG A 1 113 ? 18.498 -41.744 -29.779 1.00 52.56 113 ARG A O 1
ATOM 895 N N . GLU A 1 114 ? 16.778 -40.419 -29.266 1.00 50.31 114 GLU A N 1
ATOM 896 C CA . GLU A 1 114 ? 16.659 -40.939 -27.888 1.00 50.31 114 GLU A CA 1
ATOM 897 C C . GLU A 1 114 ? 15.672 -42.111 -27.718 1.00 50.31 114 GLU A C 1
ATOM 899 O O . GLU A 1 114 ? 15.628 -42.717 -26.651 1.00 50.31 114 GLU A O 1
ATOM 904 N N . ILE A 1 115 ? 14.915 -42.503 -28.753 1.00 54.59 115 ILE A N 1
ATOM 905 C CA . ILE A 1 115 ? 13.917 -43.592 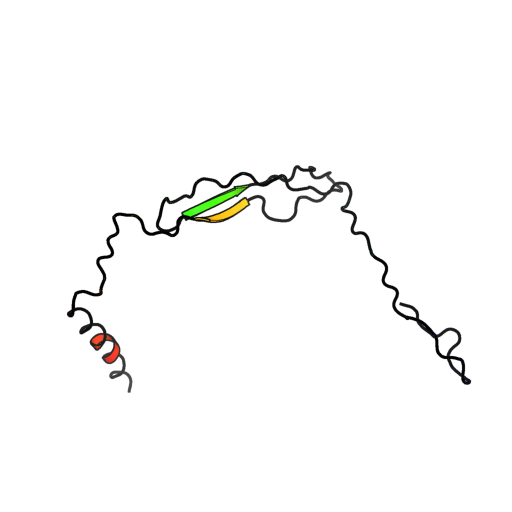-28.632 1.00 54.59 115 ILE A CA 1
ATOM 906 C C . ILE A 1 115 ? 14.454 -44.958 -29.116 1.00 54.59 115 ILE A C 1
ATOM 908 O O . ILE A 1 115 ? 13.853 -45.987 -28.821 1.00 54.59 115 ILE A O 1
ATOM 912 N N . ARG A 1 116 ? 15.603 -45.024 -29.811 1.00 57.25 116 ARG A N 1
ATOM 913 C CA . ARG A 1 116 ? 16.129 -46.297 -30.361 1.00 57.25 116 ARG A CA 1
ATOM 914 C C . ARG A 1 116 ? 17.241 -46.978 -29.550 1.00 57.25 116 ARG A C 1
ATOM 916 O O . ARG A 1 116 ? 17.626 -48.076 -29.922 1.00 57.25 116 ARG A O 1
ATOM 923 N N . ASP A 1 117 ? 17.692 -46.389 -28.442 1.00 56.03 117 ASP A N 1
ATOM 924 C CA . ASP A 1 117 ? 18.727 -46.979 -27.567 1.00 56.03 117 ASP A CA 1
ATOM 925 C C . ASP A 1 117 ? 18.176 -47.462 -26.200 1.00 56.03 117 ASP A C 1
ATOM 927 O O . ASP A 1 117 ? 18.932 -47.682 -25.252 1.00 56.03 117 ASP A O 1
ATOM 931 N N . LYS A 1 118 ? 16.851 -47.650 -26.072 1.00 56.38 118 LYS A N 1
ATOM 932 C CA . LYS A 1 118 ? 16.200 -48.240 -24.880 1.00 56.38 118 LYS A CA 1
ATOM 933 C C . LYS A 1 118 ? 15.083 -49.257 -25.187 1.00 56.38 118 LYS A C 1
ATOM 935 O O . LYS A 1 118 ? 14.092 -49.302 -24.458 1.00 56.38 118 LYS A O 1
ATOM 940 N N . ILE A 1 119 ? 15.256 -50.095 -26.214 1.00 45.16 119 ILE A N 1
ATOM 941 C CA . ILE A 1 119 ? 14.607 -51.421 -26.339 1.00 45.16 119 ILE A CA 1
ATOM 942 C C . ILE A 1 119 ? 15.636 -52.411 -26.873 1.00 45.16 119 ILE A C 1
ATOM 944 O O . ILE A 1 119 ? 16.261 -52.082 -27.904 1.00 45.16 119 ILE A O 1
#

InterPro domains:
  IPR000884 Thrombospondin type-1 (TSP1) repeat [PF00090] (38-89)
  IPR000884 Thrombospondin type-1 (TSP1) repeat [PS50092] (34-90)
  IPR000884 Thrombospondin type-1 (TSP1) repeat [SM00209] (37-90)
  IPR036383 Thrombospondin type-1 repeat superfamily [G3DSA:2.20.100.10] (33-89)
  IPR036383 Thrombospondin type-1 repeat superfamily [SSF82895] (31-89)
  IPR052065 Complement and asymmetry regulator [PTHR22906] (2-92)

Organism: Holothuria leucospilota (NCBI:txid206669)

Sequence (119 aa):
MRLCNSPPALYGGLHCTGSNNMSSECYVTRCEGDGGWSEWSQWTDCSHSCEGGLEWRKRTCNNPPPNPPYGEDCRGFSNESRPCNSHICPGWCMTTVYTLPFFFELYELSIHREIRDKI

Radius of gyration: 34.0 Å; chains: 1; bounding box: 73×58×70 Å

Secondary structure (DSSP, 8-state):
-----SS-STTSPPPPPS-S--------PPPTT---BPPPPPPPPPS-SSS-EEEEEE--B-SSPP-TTTSPPPPS-SEEEEEE--SPPTT-----TTS-TTSSTTTHHHHSSSSSS--